Protein AF-Q3E715-F1 (afdb_monomer)

Secondary structure (DSSP, 8-state):
-HHHHHHHHHHHHHHHHHHHHHHHTTB-SSGGGS-GGGSPTTEEEEE-TTSBEEEEESB-TTSB-SSGGGB-GGGSPTTEEEEEETTTTSEEEEEE-

Foldseek 3Di:
DVVVVVVVVVVVVVVVVVVCCVVVQFAAPFQVSHDQVPDDALWGWGQDPVRGTDTDGAAEAFGAHPFLNSHDCPNEDPQWGWGQPVPVPRGIHIDHD

Mean predicted aligned error: 14.22 Å

Nearest PDB structures (foldseek):
  5o57-assembly1_A  TM=3.571E-01  e=4.316E-01  Homo sapiens
  2n8f-assembly1_A  TM=2.860E-01  e=1.520E+00  Hadronyche infensa

pLDDT: mean 79.02, std 11.96, range [44.28, 93.44]

Organism: Arabidopsis thaliana (NCBI:txid3702)

Solvent-accessible surface area (backbone atoms only — not comparable to full-atom values): 5394 Å² total; per-residue (Å²): 122,68,72,62,54,54,53,52,54,54,52,52,52,54,52,52,55,53,54,52,52,63,61,52,68,36,52,25,96,43,49,88,67,41,73,55,86,79,38,55,78,21,28,30,60,37,42,46,97,84,26,36,51,43,65,41,83,35,7,49,69,73,28,49,23,89,42,52,88,16,39,42,56,87,77,46,64,88,73,45,46,64,40,40,37,68,87,86,66,23,24,14,42,71,42,77,111

Structure (mmCIF, N/CA/C/O backbone):
data_AF-Q3E715-F1
#
_entry.id   AF-Q3E715-F1
#
loop_
_atom_site.group_PDB
_atom_site.id
_atom_site.type_symbol
_atom_site.label_atom_id
_atom_site.label_alt_id
_atom_site.label_comp_id
_atom_site.label_asym_id
_atom_site.label_entity_id
_atom_site.label_seq_id
_atom_site.pdbx_PDB_ins_code
_atom_site.Cartn_x
_atom_site.Cartn_y
_atom_site.Cartn_z
_atom_site.occupancy
_atom_site.B_iso_or_equiv
_atom_site.auth_seq_id
_atom_site.auth_comp_id
_atom_site.auth_asym_id
_atom_site.auth_atom_id
_atom_site.pdbx_PDB_model_num
ATOM 1 N N . MET A 1 1 ? -35.588 -24.770 38.369 1.00 57.25 1 MET A N 1
ATOM 2 C CA . MET A 1 1 ? -35.947 -23.781 37.325 1.00 57.25 1 MET A CA 1
ATOM 3 C C . MET A 1 1 ? -34.857 -22.723 37.146 1.00 57.25 1 MET A C 1
ATOM 5 O O . MET A 1 1 ? -34.665 -22.263 36.035 1.00 57.25 1 MET A O 1
ATOM 9 N N . GLU A 1 2 ? -34.081 -22.407 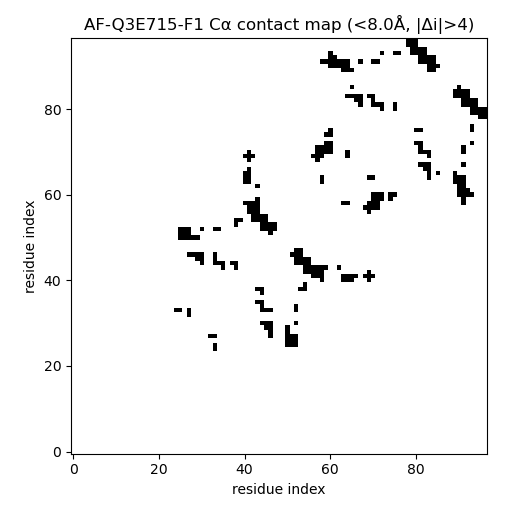38.190 1.00 60.91 2 GLU A N 1
ATOM 10 C CA . GLU A 1 2 ? -33.059 -21.341 38.180 1.00 60.91 2 GLU A CA 1
ATOM 11 C C . GLU A 1 2 ? -31.805 -21.626 37.326 1.00 60.91 2 GLU A C 1
ATOM 13 O O . GLU A 1 2 ? -31.221 -20.709 36.753 1.00 60.91 2 GLU A O 1
ATOM 18 N N . LYS A 1 3 ? -31.396 -22.897 37.181 1.00 61.28 3 LYS A N 1
ATOM 19 C CA . LYS A 1 3 ? -30.195 -23.259 36.397 1.00 61.28 3 LYS A CA 1
ATOM 20 C C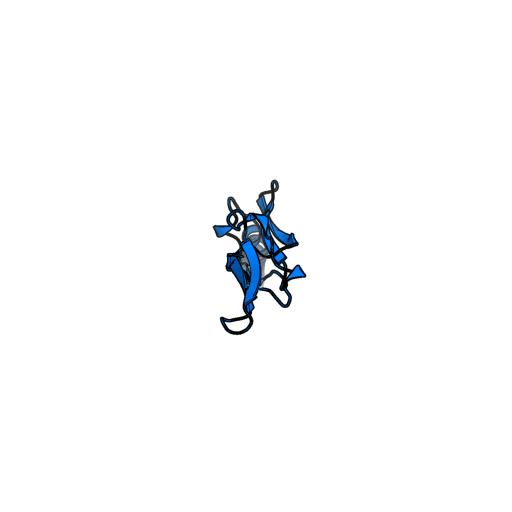 . LYS A 1 3 ? -30.330 -22.964 34.897 1.00 61.28 3 LYS A C 1
ATOM 22 O O . LYS A 1 3 ? -29.339 -22.623 34.261 1.00 61.28 3 LYS A O 1
ATOM 27 N N . VAL A 1 4 ? -31.536 -23.079 34.333 1.00 63.44 4 VAL A N 1
ATOM 28 C CA . VAL A 1 4 ? -31.766 -22.863 32.891 1.00 63.44 4 VAL A CA 1
ATOM 29 C C . VAL A 1 4 ? -31.736 -21.370 32.557 1.00 63.44 4 VAL A C 1
ATOM 31 O O . VAL A 1 4 ? -31.160 -20.979 31.544 1.00 63.44 4 VAL A O 1
ATOM 34 N N . THR A 1 5 ? -32.271 -20.524 33.441 1.00 63.22 5 THR A N 1
ATOM 35 C CA . THR A 1 5 ? -32.248 -19.066 33.276 1.00 63.22 5 THR A CA 1
ATOM 36 C C . THR A 1 5 ? -30.819 -18.527 33.272 1.00 63.22 5 THR A C 1
ATOM 38 O O . THR A 1 5 ? -30.486 -17.709 32.421 1.00 63.22 5 THR A O 1
ATOM 41 N N . SER A 1 6 ? -29.949 -19.031 34.156 1.00 69.31 6 SER A N 1
ATOM 42 C CA . SER A 1 6 ? -28.545 -18.597 34.237 1.00 69.31 6 SER A CA 1
ATOM 43 C C . SER A 1 6 ? -27.777 -18.800 32.921 1.00 69.31 6 SER A C 1
ATOM 45 O O . SER A 1 6 ? -27.076 -17.893 32.476 1.00 69.31 6 SER A O 1
ATOM 47 N N . ILE A 1 7 ? -27.972 -19.939 32.245 1.00 75.31 7 ILE A N 1
ATOM 48 C CA . ILE A 1 7 ? -27.318 -20.235 30.958 1.00 75.31 7 ILE A CA 1
ATOM 49 C C . ILE A 1 7 ? -27.786 -19.266 29.860 1.00 75.31 7 ILE A C 1
ATOM 51 O O . ILE A 1 7 ? -26.968 -18.780 29.079 1.00 75.31 7 ILE A O 1
ATOM 55 N N . PHE A 1 8 ? -29.080 -18.931 29.831 1.00 72.56 8 PHE A N 1
ATOM 56 C CA . PHE A 1 8 ? -29.639 -17.980 28.865 1.00 72.56 8 PHE A CA 1
ATOM 57 C C . PHE A 1 8 ? -29.033 -16.576 28.999 1.00 72.56 8 PHE A C 1
ATOM 59 O O . PHE A 1 8 ? -28.685 -15.966 27.989 1.00 72.56 8 PHE A O 1
ATOM 66 N N . PHE A 1 9 ? -28.851 -16.076 30.227 1.00 74.69 9 PHE A N 1
ATOM 67 C CA . PHE A 1 9 ? -28.228 -14.765 30.451 1.00 74.69 9 PHE A CA 1
ATOM 68 C C . PHE A 1 9 ? -26.773 -14.727 29.977 1.00 74.69 9 PHE A C 1
ATOM 70 O O . PHE A 1 9 ? -26.364 -13.763 29.333 1.00 74.69 9 PHE A O 1
ATOM 77 N N . VAL A 1 10 ? -25.999 -15.784 30.241 1.00 75.50 10 VAL A N 1
ATOM 78 C CA . VAL A 1 10 ? -24.599 -15.861 29.797 1.00 75.50 10 VAL A CA 1
ATOM 79 C C . VAL A 1 10 ? -24.510 -15.902 28.267 1.00 75.50 10 VAL A C 1
ATOM 81 O O . VAL A 1 10 ? -23.714 -15.168 27.685 1.00 75.50 10 VAL A O 1
ATOM 84 N N . LEU A 1 11 ? -25.366 -16.685 27.601 1.00 74.12 11 LEU A N 1
ATOM 85 C CA . LEU A 1 11 ? -25.436 -16.733 26.134 1.00 74.12 11 LEU A CA 1
ATOM 86 C C . LEU A 1 11 ? -25.810 -15.376 25.519 1.00 74.12 11 LEU A C 1
ATOM 88 O O . LEU A 1 11 ? -25.182 -14.954 24.548 1.00 74.12 11 LEU A O 1
ATOM 92 N N . LEU A 1 12 ? -26.785 -14.668 26.099 1.00 73.88 12 LEU A N 1
ATOM 93 C CA . LEU A 1 12 ? -27.186 -13.333 25.641 1.00 73.88 12 LEU A CA 1
ATOM 94 C C . LEU A 1 12 ? -26.059 -12.303 25.799 1.00 73.88 12 LEU A C 1
ATOM 96 O O . LEU A 1 12 ? -25.840 -11.492 24.896 1.00 73.88 12 LEU A O 1
ATOM 100 N N . LEU A 1 13 ? -25.306 -12.357 26.903 1.00 71.25 13 LEU A N 1
ATOM 101 C CA . LEU A 1 13 ? -24.150 -11.485 27.124 1.00 71.25 13 LEU A CA 1
ATOM 102 C C . LEU A 1 13 ? -23.039 -11.754 26.101 1.00 71.25 13 LEU A C 1
ATOM 104 O O . LEU A 1 13 ? -22.552 -10.814 25.474 1.00 71.25 13 LEU A O 1
ATOM 108 N N . ILE A 1 14 ? -22.694 -13.025 25.859 1.00 70.38 14 ILE A N 1
ATOM 109 C CA . ILE A 1 14 ? -21.681 -13.399 24.857 1.00 70.38 14 ILE A CA 1
ATOM 110 C C . ILE A 1 14 ? -22.114 -12.943 23.456 1.00 70.38 14 ILE A C 1
ATOM 112 O O . ILE A 1 14 ? -21.320 -12.336 22.735 1.00 70.38 14 ILE A O 1
ATOM 116 N N . SER A 1 15 ? -23.378 -13.166 23.080 1.00 64.75 15 SER A N 1
ATOM 117 C CA . SER A 1 15 ? -23.906 -12.739 21.778 1.00 64.75 15 SER A CA 1
ATOM 118 C C . SER A 1 15 ? -23.853 -11.218 21.600 1.00 64.75 15 SER A C 1
ATOM 120 O O . SER A 1 15 ? -23.498 -10.735 20.525 1.00 64.75 15 SER A O 1
ATOM 122 N N . SER A 1 16 ? -24.154 -10.453 22.653 1.00 60.69 16 SER A N 1
ATOM 123 C CA . SER A 1 16 ? -24.102 -8.985 22.623 1.00 60.69 16 SER A CA 1
ATOM 124 C C . SER A 1 16 ? -22.671 -8.471 22.430 1.00 60.69 16 SER A C 1
ATOM 126 O O . SER A 1 16 ? -22.441 -7.527 21.672 1.00 60.69 16 SER A O 1
ATOM 128 N N . CYS A 1 17 ? -21.686 -9.132 23.048 1.00 58.47 17 CYS A N 1
ATOM 129 C CA . CYS A 1 17 ? -20.272 -8.802 22.871 1.00 58.47 17 CYS A CA 1
ATOM 130 C C . CYS A 1 17 ? -19.762 -9.097 21.450 1.00 58.47 1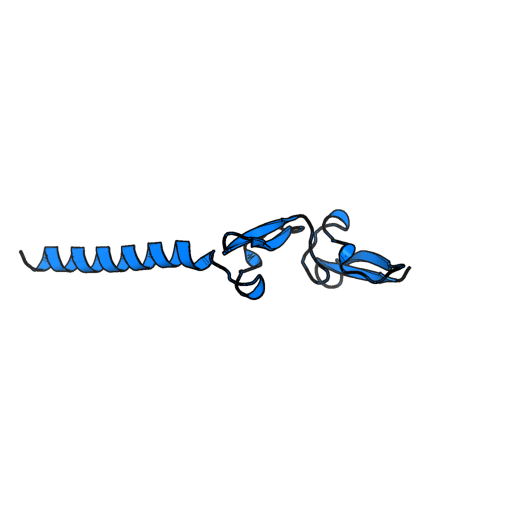7 CYS A C 1
ATOM 132 O O . CYS A 1 17 ? -18.934 -8.344 20.932 1.00 58.47 17 CYS A O 1
ATOM 134 N N . LEU A 1 18 ? -20.247 -10.167 20.808 1.00 58.47 18 LEU A N 1
ATOM 135 C CA . LEU A 1 18 ? -19.850 -10.523 19.441 1.00 58.47 18 LEU A CA 1
ATOM 136 C C . LEU A 1 18 ? -20.384 -9.520 18.406 1.00 58.47 18 LEU A C 1
ATOM 138 O O . LEU A 1 18 ? -19.634 -9.093 17.527 1.00 58.47 18 LEU A O 1
ATOM 142 N N . ILE A 1 19 ? -21.642 -9.085 18.541 1.00 56.31 19 ILE A N 1
ATOM 143 C CA . ILE A 1 19 ? -22.257 -8.124 17.610 1.00 56.31 19 ILE A CA 1
ATOM 144 C C . ILE A 1 19 ? -21.537 -6.771 17.677 1.00 56.31 19 ILE A C 1
ATOM 146 O O . ILE A 1 19 ? -21.180 -6.216 16.635 1.00 56.31 19 ILE A O 1
ATOM 150 N N . LEU A 1 20 ? -21.244 -6.272 18.885 1.00 48.78 20 LEU A N 1
ATOM 151 C CA . LEU A 1 20 ? -20.561 -4.987 19.058 1.00 48.78 20 LEU A CA 1
ATOM 152 C C . LEU A 1 20 ? -19.139 -5.003 18.476 1.00 48.78 20 LEU A C 1
ATOM 154 O O . LEU A 1 20 ? -18.715 -4.027 17.859 1.00 48.78 20 LEU A O 1
ATOM 158 N N . ARG A 1 21 ? -18.416 -6.124 18.622 1.00 49.84 21 ARG A N 1
ATOM 159 C CA . ARG A 1 21 ? -17.083 -6.291 18.023 1.00 49.84 21 ARG A CA 1
ATOM 160 C C . ARG A 1 21 ? -17.124 -6.238 16.499 1.00 49.84 21 ARG A C 1
ATOM 162 O O . ARG A 1 21 ? -16.263 -5.591 15.915 1.00 49.84 21 ARG A O 1
ATOM 169 N N . SER A 1 22 ? -18.135 -6.849 15.878 1.00 48.75 22 SER A N 1
ATOM 170 C CA . SER A 1 22 ? -18.262 -6.843 14.417 1.00 48.75 22 SER A CA 1
ATOM 171 C C . SER A 1 22 ? -18.548 -5.451 13.848 1.00 48.75 22 SER A C 1
ATOM 173 O O . SER A 1 22 ? -17.977 -5.095 12.829 1.00 48.75 22 SER A O 1
ATOM 175 N N . GLN A 1 23 ? -19.378 -4.634 14.510 1.00 44.28 23 GLN A N 1
ATOM 176 C CA . GLN A 1 23 ? -19.703 -3.287 14.020 1.00 44.28 23 GLN A CA 1
ATOM 177 C C . GLN A 1 23 ? -18.630 -2.251 14.372 1.00 44.28 23 GLN A C 1
ATOM 179 O O . GLN A 1 23 ? -18.407 -1.315 13.607 1.00 44.28 23 GLN A O 1
ATOM 184 N N . GLY A 1 24 ? -17.966 -2.408 15.522 1.00 49.91 24 GLY A N 1
ATOM 185 C CA . GLY A 1 24 ? -16.915 -1.498 15.973 1.00 49.91 24 GLY A CA 1
ATOM 186 C C . GLY A 1 24 ? -15.612 -1.631 15.186 1.00 49.91 24 GLY A C 1
ATOM 187 O O . GLY A 1 24 ? -14.968 -0.621 14.939 1.00 49.91 24 GLY A O 1
ATOM 188 N N . GL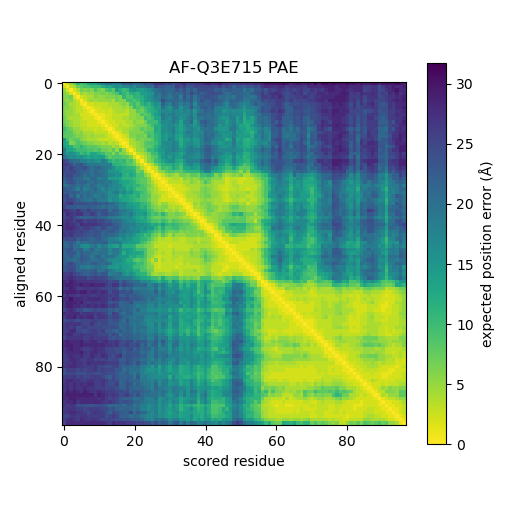N A 1 25 ? -15.247 -2.842 14.743 1.00 56.66 25 GLN A N 1
ATOM 189 C CA . GLN A 1 25 ? -13.985 -3.084 14.023 1.00 56.66 25 GLN A CA 1
ATOM 190 C C . GLN A 1 25 ? -13.890 -2.413 12.652 1.00 56.66 25 GLN A C 1
ATOM 192 O O . GLN A 1 25 ? -12.784 -2.236 12.152 1.00 56.66 25 GLN A O 1
ATOM 197 N N . PHE A 1 26 ? -15.015 -2.023 12.054 1.00 63.38 26 PHE A N 1
ATOM 198 C CA . PHE A 1 26 ? -14.999 -1.292 10.790 1.00 63.38 26 PHE A CA 1
ATOM 199 C C . PHE A 1 26 ? -15.174 0.206 10.975 1.00 63.38 26 PHE A C 1
ATOM 201 O O . PHE A 1 26 ? -15.068 0.915 9.983 1.00 63.38 26 PHE A O 1
ATOM 208 N N . ARG A 1 27 ? -15.444 0.704 12.194 1.00 75.62 27 ARG A N 1
ATOM 209 C CA . ARG A 1 27 ? -15.590 2.144 12.406 1.00 75.62 27 ARG A CA 1
ATOM 210 C C . ARG A 1 27 ? -14.238 2.819 12.602 1.00 75.62 27 ARG A C 1
ATOM 212 O O . ARG A 1 27 ? -13.472 2.403 13.460 1.00 75.62 27 ARG A O 1
ATOM 219 N N . CYS A 1 28 ? -13.976 3.879 11.848 1.00 82.56 28 CYS A N 1
ATOM 220 C CA . CYS A 1 28 ? -12.709 4.608 11.870 1.00 82.56 28 CYS A CA 1
ATOM 221 C C . CYS A 1 28 ? -12.927 6.120 11.928 1.00 82.56 28 CYS A C 1
ATOM 223 O O . C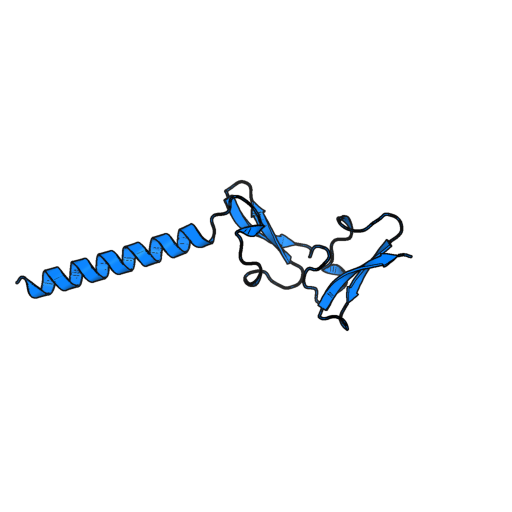YS A 1 28 ? -13.833 6.659 11.293 1.00 82.56 28 CYS A O 1
ATOM 225 N N . LYS A 1 29 ? -12.077 6.843 12.658 1.00 85.44 29 LYS A N 1
ATOM 226 C CA . LYS A 1 29 ? -11.965 8.304 12.531 1.00 85.44 29 LYS A CA 1
ATOM 227 C C . LYS A 1 29 ? -10.884 8.684 11.517 1.00 85.44 29 LYS A C 1
ATOM 229 O O . LYS A 1 29 ? -10.967 9.738 10.893 1.00 85.44 29 LYS A O 1
ATOM 234 N N . SER A 1 30 ? -9.886 7.823 11.354 1.00 83.50 30 SER A N 1
ATOM 235 C CA . SER A 1 30 ? -8.774 7.969 10.420 1.00 83.50 30 SER A CA 1
ATOM 236 C C . SER A 1 30 ? -8.334 6.614 9.865 1.00 83.50 30 SER A C 1
ATOM 238 O O . SER A 1 30 ? -8.618 5.569 10.447 1.00 83.50 30 SER A O 1
ATOM 240 N N . VAL A 1 31 ? -7.593 6.623 8.754 1.00 80.56 31 VAL A N 1
ATOM 241 C CA . VAL A 1 31 ? -7.052 5.400 8.132 1.00 80.56 31 VAL A CA 1
ATOM 242 C C . VAL A 1 31 ? -6.152 4.584 9.073 1.00 80.56 31 VAL A C 1
ATOM 244 O O . VAL A 1 31 ? -6.086 3.367 8.951 1.00 80.56 31 VAL A O 1
ATOM 247 N N . ALA A 1 32 ? -5.514 5.232 10.056 1.00 79.06 32 ALA A N 1
ATOM 248 C CA . ALA A 1 32 ? -4.621 4.590 11.021 1.00 79.06 32 ALA A CA 1
ATOM 249 C C . ALA A 1 32 ? -5.333 3.619 11.984 1.00 79.06 32 ALA A C 1
ATOM 251 O O . ALA A 1 32 ? -4.676 2.803 12.624 1.00 79.06 32 ALA A O 1
ATOM 252 N N . GLU A 1 33 ? -6.661 3.704 12.099 1.00 81.38 33 GLU A N 1
ATOM 253 C CA . GLU A 1 33 ? -7.471 2.784 12.911 1.00 81.38 33 GLU A CA 1
ATOM 254 C C . GLU A 1 33 ? -7.891 1.527 12.142 1.00 81.38 33 GLU A C 1
ATOM 256 O O . GLU A 1 33 ? -8.376 0.569 12.743 1.00 81.38 33 GLU A O 1
ATOM 261 N N . CYS A 1 34 ? -7.719 1.521 10.821 1.00 78.81 34 CYS A N 1
ATOM 262 C CA . CYS A 1 34 ? -8.132 0.417 9.977 1.00 78.81 34 CYS A CA 1
ATOM 263 C C . CYS A 1 34 ? -7.034 -0.644 9.851 1.00 78.81 34 CYS A C 1
ATOM 265 O O . CYS A 1 34 ? -5.860 -0.325 9.665 1.00 78.81 34 CYS A O 1
ATOM 267 N N . ASP A 1 35 ? -7.418 -1.922 9.888 1.00 79.88 35 ASP A N 1
ATOM 268 C CA . ASP A 1 35 ? -6.488 -3.018 9.604 1.00 79.88 35 ASP A CA 1
ATOM 269 C C . ASP A 1 35 ? -6.306 -3.165 8.085 1.00 79.88 35 ASP A C 1
ATOM 271 O O . ASP A 1 35 ? -7.229 -3.546 7.361 1.00 79.88 35 ASP A O 1
ATOM 275 N N . SER A 1 36 ? -5.101 -2.870 7.596 1.00 71.94 36 SER A N 1
ATOM 276 C CA . SER A 1 36 ? -4.753 -2.977 6.177 1.00 71.94 36 SER A CA 1
ATOM 277 C C . SER A 1 36 ? -4.702 -4.418 5.665 1.00 71.94 36 SER A C 1
ATOM 279 O O . SER A 1 36 ? -4.816 -4.631 4.460 1.00 71.94 36 SER A O 1
ATOM 281 N N . ARG A 1 37 ? -4.606 -5.424 6.551 1.00 72.31 37 ARG A N 1
ATOM 282 C CA . ARG A 1 37 ? -4.533 -6.849 6.171 1.00 72.31 37 ARG A CA 1
ATOM 283 C C . ARG A 1 37 ? -5.820 -7.376 5.541 1.00 72.31 37 ARG A C 1
ATOM 285 O O . ARG A 1 37 ? -5.807 -8.454 4.957 1.00 72.31 37 ARG A O 1
ATOM 292 N N . GLY A 1 38 ? -6.928 -6.644 5.676 1.00 72.00 38 GLY A N 1
ATOM 293 C CA . GLY A 1 38 ? -8.199 -6.982 5.035 1.00 72.00 38 GLY A CA 1
ATOM 294 C C . GLY A 1 38 ? -8.263 -6.631 3.545 1.00 72.00 38 GLY A C 1
ATOM 295 O O . GLY A 1 38 ? -9.155 -7.120 2.851 1.00 72.00 38 GLY A O 1
ATOM 296 N N . CYS A 1 39 ? -7.346 -5.797 3.050 1.00 75.75 39 CYS A N 1
ATOM 297 C CA . CYS A 1 39 ? -7.351 -5.340 1.667 1.00 75.75 39 CYS A CA 1
ATOM 298 C C . CYS A 1 39 ? -6.538 -6.255 0.753 1.00 75.75 39 CYS A C 1
ATOM 300 O O . CYS A 1 39 ? -5.575 -6.898 1.165 1.00 75.75 39 CYS A O 1
ATOM 302 N N . ARG A 1 40 ? -6.972 -6.347 -0.508 1.00 79.00 40 ARG A N 1
ATOM 303 C CA . ARG A 1 40 ? -6.265 -7.120 -1.533 1.00 79.00 40 ARG A CA 1
ATOM 304 C C . ARG A 1 40 ? -5.019 -6.364 -1.986 1.00 79.00 40 ARG A C 1
ATOM 306 O O . ARG A 1 40 ? -4.947 -5.143 -1.851 1.00 79.00 40 ARG A O 1
ATOM 313 N N . VAL A 1 41 ? -4.070 -7.083 -2.572 1.00 78.62 41 VAL A N 1
ATOM 314 C CA . VAL A 1 41 ? -2.921 -6.459 -3.235 1.00 78.62 41 VAL A CA 1
ATOM 315 C C . VAL A 1 41 ? -3.411 -5.493 -4.325 1.00 78.62 41 VAL A C 1
ATOM 317 O O . VAL A 1 41 ? -4.449 -5.737 -4.944 1.00 78.62 41 VAL A O 1
ATOM 320 N N . GLY A 1 42 ? -2.734 -4.349 -4.465 1.00 76.38 42 GLY A N 1
ATOM 321 C CA . GLY A 1 42 ? -3.162 -3.251 -5.342 1.00 76.38 42 GLY A CA 1
ATOM 322 C C . GLY A 1 42 ? -4.359 -2.448 -4.842 1.00 76.38 42 GLY A C 1
ATOM 323 O O . GLY A 1 42 ? -4.911 -1.613 -5.562 1.00 76.38 42 GLY A O 1
ATOM 324 N N . THR A 1 43 ? -4.757 -2.670 -3.591 1.00 80.44 43 THR A N 1
ATOM 325 C CA . THR A 1 43 ? -5.708 -1.816 -2.887 1.00 80.44 43 THR A CA 1
ATOM 326 C C . THR A 1 43 ? -5.115 -1.344 -1.571 1.00 80.44 43 THR A C 1
ATOM 328 O O . THR A 1 43 ? -4.265 -2.011 -0.979 1.00 80.44 43 THR A O 1
ATOM 331 N N . HIS A 1 44 ? -5.581 -0.201 -1.088 1.00 79.62 44 HIS A N 1
ATOM 332 C CA . HIS A 1 44 ? -5.203 0.327 0.213 1.00 79.62 44 HIS A CA 1
ATOM 333 C C . HIS A 1 44 ? -6.424 0.569 1.072 1.00 79.62 44 HIS A C 1
ATOM 335 O O . HIS A 1 44 ? -7.523 0.826 0.578 1.00 79.62 44 HIS A O 1
ATOM 341 N N . VAL A 1 45 ? -6.228 0.477 2.382 1.00 83.81 45 VAL A N 1
ATOM 342 C CA . VAL A 1 45 ? -7.303 0.764 3.315 1.00 83.81 45 VAL A CA 1
ATOM 343 C C . VAL A 1 45 ? -7.545 2.267 3.365 1.00 83.81 45 VAL A C 1
ATOM 345 O O . VAL A 1 45 ? -6.605 3.056 3.418 1.00 83.81 45 VAL A O 1
ATOM 348 N N . ILE A 1 46 ? -8.811 2.657 3.341 1.00 84.62 46 ILE A N 1
ATOM 349 C CA . ILE A 1 46 ? -9.266 4.029 3.522 1.00 84.62 46 ILE A CA 1
ATOM 350 C C . ILE A 1 46 ? -10.329 4.061 4.609 1.00 84.62 46 ILE A C 1
ATOM 352 O O . ILE A 1 46 ? -11.089 3.109 4.794 1.00 84.62 46 ILE A O 1
ATOM 356 N N . CYS A 1 47 ? -10.401 5.190 5.303 1.00 86.31 47 CYS A N 1
ATOM 357 C CA . CYS A 1 47 ? -11.540 5.510 6.143 1.00 86.31 47 CYS A CA 1
ATOM 358 C C . CYS A 1 47 ? -12.475 6.422 5.351 1.00 86.31 47 CYS A C 1
ATOM 360 O O . CYS A 1 47 ? -12.103 7.554 5.046 1.00 86.31 47 CYS A O 1
ATOM 362 N N . ASN A 1 48 ? -13.647 5.921 4.961 1.00 84.56 48 ASN A N 1
ATOM 363 C CA . ASN A 1 48 ? -14.584 6.712 4.164 1.00 84.56 48 ASN A CA 1
ATOM 364 C C . ASN A 1 48 ? -15.354 7.741 5.019 1.00 84.56 48 ASN A C 1
ATOM 366 O O . ASN A 1 48 ? -15.272 7.749 6.247 1.00 84.56 48 ASN A O 1
ATOM 370 N N . GLU A 1 49 ? -16.156 8.587 4.369 1.00 85.12 49 GLU A N 1
ATOM 371 C CA . GLU A 1 49 ? -16.956 9.636 5.028 1.00 85.12 49 GLU A CA 1
ATOM 372 C C . GLU A 1 49 ? -18.009 9.091 6.008 1.00 85.12 49 GLU A C 1
ATOM 374 O O . GLU A 1 49 ? -18.448 9.792 6.916 1.00 85.12 49 GLU A O 1
ATOM 379 N N . HIS A 1 50 ? -18.392 7.820 5.867 1.00 86.44 50 HIS A N 1
ATOM 380 C CA . HIS A 1 50 ? -19.287 7.133 6.798 1.00 86.44 50 HIS A CA 1
ATOM 381 C C . HIS A 1 50 ? -18.551 6.537 8.001 1.00 86.44 50 HIS A C 1
ATOM 383 O O . HIS A 1 50 ? -19.161 5.788 8.769 1.00 86.44 50 HIS A O 1
ATOM 389 N N . HIS A 1 51 ? -17.268 6.871 8.178 1.00 85.75 51 HIS A N 1
ATOM 390 C CA . HIS A 1 51 ? -16.399 6.314 9.204 1.00 85.75 51 HIS A CA 1
ATOM 391 C C . HIS A 1 51 ? -16.271 4.802 9.077 1.00 85.75 51 HIS A C 1
ATOM 393 O O . HIS A 1 51 ? -16.289 4.120 10.089 1.00 85.75 51 HIS A O 1
ATOM 399 N N . ILE A 1 52 ? -16.195 4.268 7.856 1.00 85.62 52 ILE A N 1
ATOM 400 C CA . ILE A 1 52 ? -16.066 2.832 7.595 1.00 85.62 52 ILE A CA 1
ATOM 401 C C . ILE A 1 52 ? -14.724 2.546 6.918 1.00 85.62 52 ILE A C 1
ATOM 403 O O . ILE A 1 52 ? -14.397 3.148 5.892 1.00 85.62 52 ILE A O 1
ATOM 407 N N . CYS A 1 53 ? -13.973 1.596 7.475 1.00 83.12 53 CYS A N 1
ATOM 408 C CA . CYS A 1 53 ? -12.778 1.031 6.862 1.00 83.12 53 CYS A CA 1
ATOM 409 C C . CYS A 1 53 ? -13.166 0.229 5.618 1.00 83.12 53 CYS A C 1
ATOM 411 O O . CYS A 1 53 ? -13.856 -0.787 5.717 1.00 83.12 53 CYS A O 1
ATOM 413 N N . THR A 1 54 ? -12.714 0.672 4.451 1.00 86.19 54 THR A N 1
ATOM 414 C CA . THR A 1 54 ? -12.915 -0.016 3.170 1.00 86.19 54 THR A CA 1
ATOM 415 C C . THR A 1 54 ? -11.613 -0.034 2.376 1.00 86.19 54 THR A C 1
ATOM 417 O O . THR A 1 54 ? -10.653 0.632 2.749 1.00 86.19 54 THR A O 1
ATOM 420 N N . CYS A 1 55 ? -11.565 -0.794 1.287 1.00 83.50 55 CYS A N 1
ATOM 421 C CA . CYS A 1 55 ? -10.411 -0.846 0.396 1.00 83.50 55 CYS A CA 1
ATOM 422 C C . CYS A 1 55 ? -10.671 0.014 -0.843 1.00 83.50 55 CYS A C 1
ATOM 424 O O . CYS A 1 55 ? -11.711 -0.134 -1.487 1.00 83.50 55 CYS A O 1
ATOM 426 N N . ALA A 1 56 ? -9.742 0.909 -1.165 1.00 82.06 56 ALA A N 1
ATOM 427 C CA . ALA A 1 56 ? -9.731 1.697 -2.391 1.00 82.06 56 ALA A CA 1
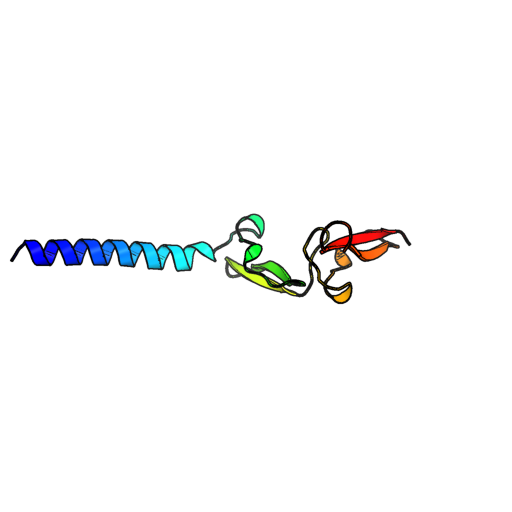ATOM 428 C C . ALA A 1 56 ? -8.677 1.160 -3.363 1.00 82.06 56 ALA A C 1
ATOM 430 O O . ALA A 1 56 ? -7.693 0.554 -2.946 1.00 82.06 56 ALA A O 1
ATOM 431 N N . HIS A 1 57 ? -8.892 1.376 -4.659 1.00 82.69 57 HIS A N 1
ATOM 432 C CA . HIS A 1 57 ? -7.940 0.982 -5.696 1.00 82.69 57 HIS A CA 1
ATOM 433 C C . HIS A 1 57 ? -6.665 1.827 -5.653 1.00 82.69 57 HIS A C 1
ATOM 435 O O . HIS A 1 57 ? -6.705 3.001 -5.284 1.00 82.69 57 HIS A O 1
ATOM 441 N N . GLY A 1 58 ? -5.557 1.214 -6.071 1.00 81.75 58 GLY A N 1
ATOM 442 C CA . GLY A 1 58 ? -4.227 1.801 -6.008 1.00 81.75 58 GLY A CA 1
ATOM 443 C C . GLY A 1 58 ? -3.590 1.543 -4.651 1.00 81.75 58 GLY A C 1
ATOM 444 O O . GLY A 1 58 ? -4.261 1.518 -3.626 1.00 81.75 58 GLY A O 1
ATOM 445 N N . SER A 1 59 ? -2.292 1.322 -4.629 1.00 85.88 59 SER A N 1
ATOM 446 C CA . SER A 1 59 ? -1.496 1.115 -3.435 1.00 85.88 59 SER A CA 1
ATOM 447 C C . SER A 1 59 ? -0.588 2.333 -3.271 1.00 85.88 59 SER A C 1
ATOM 449 O O . SER A 1 59 ? 0.121 2.696 -4.218 1.00 85.88 59 SER A O 1
ATOM 451 N N . PRO A 1 60 ? -0.639 3.029 -2.122 1.00 86.69 60 PRO A N 1
ATOM 452 C CA . PRO A 1 60 ? 0.195 4.191 -1.878 1.00 86.69 60 PRO A CA 1
ATOM 453 C C 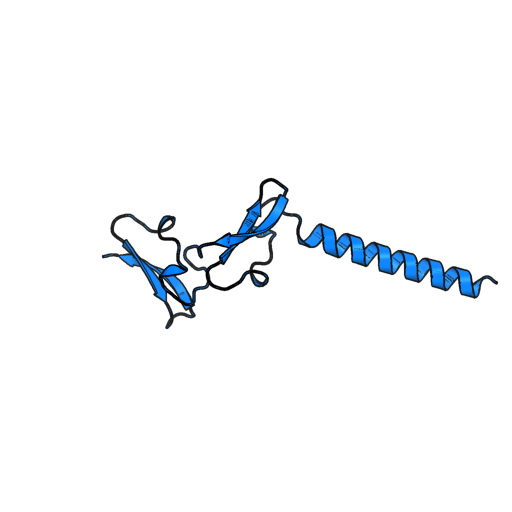. PRO A 1 60 ? 1.662 3.771 -1.798 1.00 86.69 60 PRO A C 1
ATOM 455 O O . PRO A 1 60 ? 1.994 2.598 -1.630 1.00 86.69 60 PRO A O 1
ATOM 458 N N . ILE A 1 61 ? 2.558 4.749 -1.857 1.00 87.81 61 ILE A N 1
ATOM 459 C CA . ILE A 1 61 ? 3.998 4.514 -1.719 1.00 87.81 61 ILE A CA 1
ATOM 460 C C . ILE A 1 61 ? 4.303 3.855 -0.364 1.00 87.81 61 ILE A C 1
ATOM 462 O O . ILE A 1 61 ? 3.868 4.329 0.685 1.00 87.81 61 ILE A O 1
ATOM 466 N N . GLY A 1 62 ? 5.029 2.735 -0.402 1.00 84.88 62 GLY A N 1
ATOM 467 C CA . GLY A 1 62 ? 5.282 1.831 0.724 1.00 84.88 62 GLY A CA 1
ATOM 468 C C . GLY A 1 62 ? 4.216 0.743 0.936 1.00 84.88 62 GLY A C 1
ATOM 469 O O . GLY A 1 62 ? 4.427 -0.153 1.752 1.00 84.88 62 GLY A O 1
ATOM 470 N N . GLY A 1 63 ? 3.087 0.794 0.225 1.00 84.50 63 GLY A N 1
ATOM 471 C CA . GLY A 1 63 ? 2.038 -0.227 0.245 1.00 84.50 63 GLY A CA 1
ATOM 472 C C . GLY A 1 63 ? 2.359 -1.425 -0.650 1.00 84.50 63 GLY A C 1
ATOM 473 O O . GLY A 1 63 ? 3.208 -1.334 -1.532 1.00 84.50 63 GLY A O 1
ATOM 474 N N . GLN A 1 64 ? 1.682 -2.556 -0.431 1.00 84.62 64 GLN A N 1
ATOM 475 C CA . GLN A 1 64 ? 1.914 -3.788 -1.196 1.00 84.62 64 GLN A CA 1
ATOM 476 C C . GLN A 1 64 ? 1.380 -3.715 -2.635 1.00 84.62 64 GLN A C 1
ATOM 478 O O . GLN A 1 64 ? 0.320 -3.136 -2.874 1.00 84.62 64 GLN A O 1
ATOM 483 N N . CYS A 1 65 ? 2.074 -4.354 -3.573 1.00 86.62 65 CYS A N 1
ATOM 484 C CA . CYS A 1 65 ? 1.728 -4.433 -4.995 1.00 86.62 65 CYS A CA 1
ATOM 485 C C . CYS A 1 65 ? 2.140 -5.785 -5.591 1.00 86.62 65 CYS A C 1
ATOM 487 O O . CYS A 1 65 ? 3.116 -6.382 -5.148 1.00 86.62 65 CYS A O 1
ATOM 489 N N . ASP A 1 66 ? 1.438 -6.255 -6.619 1.00 87.69 66 ASP A N 1
ATOM 490 C CA . ASP A 1 66 ? 1.862 -7.406 -7.424 1.00 87.69 66 ASP A CA 1
ATOM 491 C C . ASP A 1 66 ? 2.467 -6.922 -8.754 1.00 87.69 66 ASP A C 1
ATOM 493 O O . ASP A 1 66 ? 3.429 -7.513 -9.268 1.00 87.69 66 ASP A O 1
ATOM 497 N N . GLY A 1 67 ? 1.948 -5.813 -9.288 1.00 87.50 67 GLY A N 1
ATOM 498 C CA . GLY A 1 67 ? 2.408 -5.142 -10.506 1.00 87.50 67 GLY A CA 1
ATOM 499 C C . GLY A 1 67 ? 2.614 -3.636 -10.328 1.00 87.50 67 GLY A C 1
ATOM 500 O O . GLY A 1 67 ? 2.336 -3.068 -9.278 1.00 87.50 67 GLY A O 1
ATOM 501 N N . VAL A 1 68 ? 3.131 -2.963 -11.359 1.00 87.12 68 VAL A N 1
ATOM 502 C CA . VAL A 1 68 ? 3.303 -1.495 -11.333 1.00 87.12 68 VAL A CA 1
ATOM 503 C C . VAL A 1 68 ? 1.962 -0.771 -11.471 1.00 87.12 68 VAL A C 1
ATOM 505 O O . VAL A 1 68 ? 1.784 0.315 -10.931 1.00 87.12 68 VAL A O 1
ATOM 508 N N . GLU A 1 69 ? 1.004 -1.404 -12.149 1.00 87.69 69 GLU A N 1
ATOM 509 C CA . GLU A 1 69 ? -0.377 -0.952 -12.321 1.00 87.69 69 GLU A CA 1
ATOM 510 C C . GLU A 1 69 ? -1.149 -0.821 -11.002 1.00 87.69 69 GLU A C 1
ATOM 512 O O . GLU A 1 69 ? -2.127 -0.081 -10.928 1.00 87.69 69 GLU A O 1
ATOM 517 N N . ASP A 1 70 ? -0.683 -1.510 -9.962 1.00 86.12 70 ASP A N 1
ATOM 518 C CA . ASP A 1 70 ? -1.241 -1.447 -8.620 1.00 86.12 70 ASP A CA 1
ATOM 519 C C . ASP A 1 70 ? -0.816 -0.183 -7.870 1.00 86.12 70 ASP A C 1
ATOM 521 O O . ASP A 1 70 ? -1.420 0.135 -6.853 1.00 86.12 70 ASP A O 1
ATOM 525 N N . CYS A 1 71 ? 0.228 0.523 -8.310 1.00 88.25 71 CYS A N 1
ATOM 526 C CA . CYS A 1 71 ? 0.846 1.612 -7.560 1.00 88.25 71 CYS A CA 1
ATOM 527 C C . CYS A 1 71 ? 0.302 2.986 -7.951 1.00 88.25 71 CYS A C 1
ATOM 529 O O . CYS A 1 71 ? 0.217 3.328 -9.130 1.00 88.25 71 CYS A O 1
ATOM 531 N N . ASP A 1 72 ? 0.010 3.817 -6.950 1.00 87.19 72 ASP A N 1
ATOM 532 C CA . ASP A 1 72 ? -0.394 5.205 -7.173 1.00 87.19 72 ASP A CA 1
ATOM 533 C C . ASP A 1 72 ? 0.829 6.137 -7.262 1.00 87.19 72 ASP A C 1
ATOM 535 O O . ASP A 1 72 ? 1.587 6.302 -6.304 1.00 87.19 72 ASP A O 1
ATOM 539 N N . LEU A 1 73 ? 1.000 6.785 -8.420 1.00 85.88 73 LEU A N 1
ATOM 540 C CA . LEU A 1 73 ? 2.065 7.758 -8.693 1.00 85.88 73 LEU A CA 1
ATOM 541 C C . LEU A 1 73 ? 1.865 9.090 -7.954 1.00 85.88 73 LEU A C 1
ATOM 543 O O . LEU A 1 73 ? 2.821 9.848 -7.799 1.00 85.88 73 LEU A O 1
ATOM 547 N N . SER A 1 74 ? 0.656 9.386 -7.472 1.00 85.56 74 SER A N 1
ATOM 548 C CA . SER A 1 74 ? 0.305 10.681 -6.868 1.00 85.56 74 SER A CA 1
ATOM 549 C C . SER A 1 74 ? 1.136 11.020 -5.624 1.00 85.56 74 SER A C 1
ATOM 551 O O . SER A 1 74 ? 1.276 12.191 -5.276 1.00 85.56 74 SER A O 1
ATOM 553 N N . GLY A 1 75 ? 1.703 10.008 -4.956 1.00 84.12 75 GLY A N 1
ATOM 554 C CA . GLY A 1 75 ? 2.594 10.182 -3.805 1.00 84.12 75 GLY A CA 1
ATOM 555 C C . GLY A 1 75 ? 4.061 10.452 -4.158 1.00 84.12 75 GLY A C 1
ATOM 556 O O . GLY A 1 75 ? 4.864 10.680 -3.254 1.00 84.12 75 GLY A O 1
ATOM 557 N N . CYS A 1 76 ? 4.432 10.409 -5.439 1.00 88.75 76 CYS A N 1
ATOM 558 C CA . CYS A 1 76 ? 5.814 10.539 -5.873 1.00 88.75 76 CYS A CA 1
ATOM 559 C C . CYS A 1 76 ? 6.211 11.983 -6.230 1.00 88.75 76 CYS A C 1
ATOM 561 O O . CYS A 1 76 ? 5.377 12.781 -6.663 1.00 88.75 76 CYS A O 1
ATOM 563 N N . PRO A 1 77 ? 7.502 12.343 -6.080 1.00 91.88 77 PRO A N 1
ATOM 564 C CA . PRO A 1 77 ? 8.005 13.644 -6.507 1.00 91.88 77 PRO A CA 1
ATOM 565 C C . PRO A 1 77 ? 7.879 13.845 -8.031 1.00 91.88 77 PRO A C 1
ATOM 567 O O . PRO A 1 77 ? 7.842 12.877 -8.794 1.00 91.88 77 PRO A O 1
ATOM 570 N N . PRO A 1 78 ? 7.857 15.098 -8.519 1.00 90.44 78 PRO A N 1
ATOM 571 C CA . PRO A 1 78 ? 7.866 15.366 -9.955 1.00 90.44 78 PRO A CA 1
ATOM 572 C C . PRO A 1 78 ? 9.113 14.759 -10.621 1.00 90.44 78 PRO A C 1
ATOM 574 O O . PRO A 1 78 ? 10.184 14.722 -10.018 1.00 90.44 78 PRO A O 1
ATOM 577 N N . ASN A 1 79 ? 8.979 14.316 -11.876 1.00 91.62 79 ASN A N 1
ATOM 578 C CA . ASN A 1 79 ? 10.020 13.607 -12.643 1.00 91.62 79 ASN A CA 1
ATOM 579 C C . ASN A 1 79 ? 10.453 12.257 -12.046 1.00 91.62 79 ASN A C 1
ATOM 581 O O . ASN A 1 79 ? 11.612 11.862 -12.154 1.00 91.62 79 ASN A O 1
ATOM 585 N N . SER A 1 80 ? 9.524 11.537 -11.428 1.00 93.00 80 SER A N 1
ATOM 586 C CA . SER A 1 80 ? 9.739 10.154 -11.011 1.00 93.00 80 SER A CA 1
ATOM 587 C C . SER A 1 80 ? 8.654 9.248 -11.582 1.00 93.00 80 SER A C 1
ATOM 589 O O . SER A 1 80 ? 7.625 9.721 -12.073 1.00 93.00 80 SER A O 1
ATOM 591 N N . HIS A 1 81 ? 8.904 7.946 -11.543 1.00 92.12 81 HIS A N 1
ATOM 592 C CA . HIS A 1 81 ? 7.936 6.91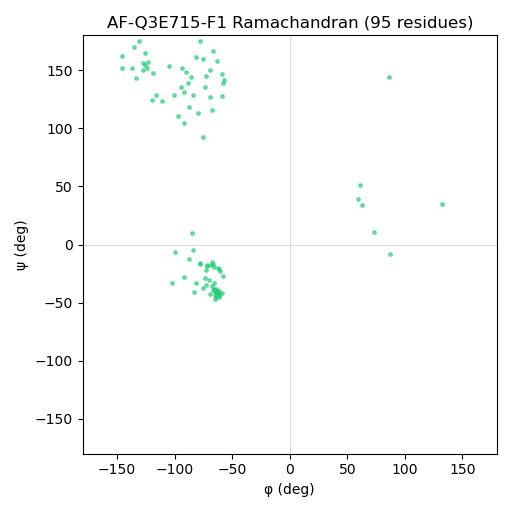0 -11.874 1.00 92.12 81 HIS A CA 1
ATOM 593 C C . HIS A 1 81 ? 7.769 5.960 -10.687 1.00 92.12 81 HIS A C 1
ATOM 595 O O . HIS A 1 81 ? 8.649 5.847 -9.831 1.00 92.12 81 HIS A O 1
ATOM 601 N N . VAL A 1 82 ? 6.630 5.274 -10.632 1.00 92.38 82 VAL A N 1
ATOM 602 C CA . VAL A 1 82 ? 6.416 4.194 -9.667 1.00 92.38 82 VAL A CA 1
ATOM 603 C C . VAL A 1 82 ? 6.951 2.888 -10.221 1.00 92.38 82 VAL A C 1
ATOM 605 O O . VAL A 1 82 ? 6.825 2.604 -11.412 1.00 92.38 82 VAL A O 1
ATOM 608 N N . ILE A 1 83 ? 7.505 2.074 -9.333 1.00 93.38 83 ILE A N 1
ATOM 609 C CA . ILE A 1 83 ? 7.743 0.656 -9.575 1.00 93.38 83 ILE A CA 1
ATOM 610 C C . ILE A 1 83 ? 7.132 -0.151 -8.434 1.00 93.38 83 ILE A C 1
ATOM 612 O O . ILE A 1 83 ? 6.996 0.338 -7.310 1.00 93.38 83 ILE A O 1
ATOM 616 N N . CYS A 1 84 ? 6.826 -1.410 -8.720 1.00 91.31 84 CYS A N 1
ATOM 617 C CA . CYS A 1 84 ? 6.595 -2.399 -7.683 1.00 91.31 84 CYS A CA 1
ATOM 618 C C . CYS A 1 84 ? 7.918 -3.108 -7.373 1.00 91.31 84 CYS A C 1
ATOM 620 O O . CYS A 1 84 ? 8.393 -3.918 -8.175 1.00 91.31 84 CYS A O 1
ATOM 622 N N . ASP A 1 85 ? 8.545 -2.777 -6.241 1.00 91.62 85 ASP A N 1
ATOM 623 C CA . ASP A 1 85 ? 9.823 -3.363 -5.842 1.00 91.62 85 ASP A CA 1
ATOM 624 C C . ASP A 1 85 ? 9.627 -4.794 -5.335 1.00 91.62 85 ASP A C 1
ATOM 626 O O . ASP A 1 85 ? 9.381 -5.055 -4.155 1.00 91.62 85 ASP A O 1
ATOM 630 N N . ARG A 1 86 ? 9.767 -5.746 -6.258 1.00 86.56 86 ARG A N 1
ATOM 631 C CA . ARG A 1 86 ? 9.678 -7.178 -5.959 1.00 86.56 86 ARG A CA 1
ATOM 632 C C . ARG A 1 86 ? 10.875 -7.724 -5.186 1.00 86.56 86 ARG A C 1
ATOM 634 O O . ARG A 1 86 ? 10.775 -8.796 -4.599 1.00 86.56 86 ARG A O 1
ATOM 641 N N . ILE A 1 87 ? 12.004 -7.017 -5.186 1.00 86.00 87 ILE A N 1
ATOM 642 C CA . ILE A 1 87 ? 13.218 -7.446 -4.483 1.00 86.00 87 ILE A CA 1
ATOM 643 C C . ILE A 1 87 ? 13.122 -7.036 -3.011 1.00 86.00 87 ILE A C 1
ATOM 645 O O . ILE A 1 87 ? 13.466 -7.823 -2.130 1.00 86.00 87 ILE A O 1
ATOM 649 N N . GLY A 1 88 ? 12.612 -5.832 -2.744 1.00 80.69 88 GLY A N 1
ATOM 650 C CA . GLY A 1 88 ? 12.413 -5.304 -1.397 1.00 80.69 88 GLY A CA 1
ATOM 651 C C . GLY A 1 88 ? 11.251 -5.940 -0.630 1.00 80.69 88 GLY A C 1
ATOM 652 O O . GLY A 1 88 ? 11.248 -5.910 0.600 1.00 80.69 88 GLY A O 1
ATOM 653 N N . GLY A 1 89 ? 10.279 -6.538 -1.323 1.00 85.31 89 GLY A N 1
ATOM 654 C CA . GLY A 1 89 ? 9.145 -7.215 -0.685 1.00 85.31 89 GLY A CA 1
ATOM 655 C C . GLY A 1 89 ? 7.779 -6.847 -1.250 1.00 85.31 89 GLY A C 1
ATOM 656 O O . GLY A 1 89 ? 6.813 -6.808 -0.490 1.00 85.31 89 GLY A O 1
ATOM 657 N N . ASN A 1 90 ? 7.693 -6.595 -2.559 1.00 88.81 90 ASN A N 1
ATOM 658 C CA . ASN A 1 90 ? 6.456 -6.295 -3.276 1.00 88.81 90 ASN A CA 1
ATOM 659 C C . ASN A 1 90 ? 5.777 -5.020 -2.761 1.00 88.81 90 ASN A C 1
ATOM 661 O O . ASN A 1 90 ? 4.594 -5.042 -2.430 1.00 88.81 90 ASN A O 1
ATOM 665 N N . PHE A 1 91 ? 6.525 -3.917 -2.663 1.00 89.75 91 PHE A N 1
ATOM 666 C CA . PHE A 1 91 ? 5.971 -2.616 -2.278 1.00 89.75 91 PHE A CA 1
ATOM 667 C C . PHE A 1 91 ? 6.135 -1.549 -3.362 1.00 89.75 91 PHE A C 1
ATOM 669 O O . PHE A 1 91 ? 7.115 -1.533 -4.109 1.00 89.75 91 PHE A O 1
ATOM 676 N N . CYS A 1 92 ? 5.175 -0.631 -3.432 1.00 90.31 92 CYS A N 1
ATOM 677 C CA . CYS A 1 92 ? 5.225 0.510 -4.333 1.00 90.31 92 CYS A CA 1
ATOM 678 C C . CYS A 1 92 ? 6.311 1.485 -3.890 1.00 90.31 92 CYS A C 1
ATOM 680 O O . CYS A 1 92 ? 6.322 1.932 -2.743 1.00 90.31 92 CYS A O 1
ATOM 682 N N . THR A 1 93 ? 7.210 1.853 -4.796 1.00 92.81 93 THR A N 1
ATOM 683 C CA . THR A 1 93 ? 8.268 2.830 -4.523 1.00 92.81 93 THR A CA 1
ATOM 684 C C . THR A 1 93 ? 8.438 3.800 -5.684 1.00 92.81 93 THR A C 1
ATOM 686 O O . THR A 1 93 ? 8.146 3.469 -6.834 1.00 92.81 93 THR A O 1
ATOM 689 N N . CYS A 1 94 ? 8.898 5.008 -5.371 1.00 93.44 94 CYS A N 1
ATOM 690 C CA . CYS A 1 94 ? 9.185 6.044 -6.354 1.00 93.44 94 CYS A CA 1
ATOM 691 C C . CYS A 1 94 ? 10.647 5.959 -6.780 1.00 93.44 94 CYS A C 1
ATOM 693 O O . CYS A 1 94 ? 11.544 5.962 -5.935 1.00 93.44 94 CYS A O 1
ATOM 695 N N . VAL A 1 95 ? 10.891 5.964 -8.085 1.00 92.56 95 VAL A N 1
ATOM 696 C CA . VAL A 1 95 ? 12.234 5.987 -8.663 1.00 92.56 95 VAL A CA 1
ATOM 697 C C . VAL A 1 95 ? 12.381 7.253 -9.507 1.00 92.56 9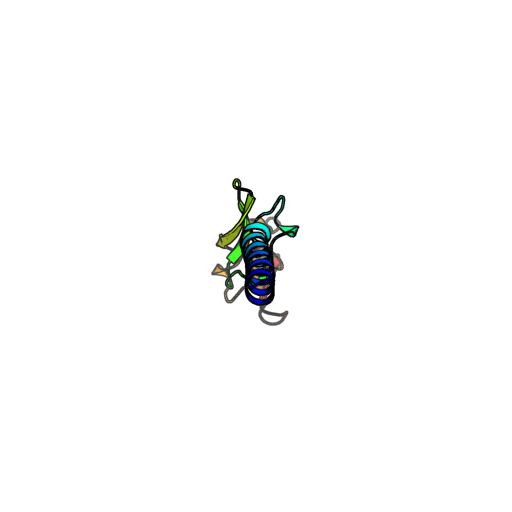5 VAL A C 1
ATOM 699 O O . VAL A 1 95 ? 11.551 7.493 -10.387 1.00 92.56 95 VAL A O 1
ATOM 702 N N . PRO A 1 96 ? 13.392 8.100 -9.242 1.00 91.75 96 PRO A N 1
ATOM 703 C CA . PRO A 1 96 ? 13.701 9.239 -10.102 1.00 91.75 96 PRO A CA 1
ATOM 704 C C . PRO A 1 96 ? 13.997 8.776 -11.533 1.00 91.75 96 PRO A C 1
ATOM 706 O O . PRO A 1 96 ? 14.669 7.759 -11.714 1.00 91.75 96 PRO A O 1
ATOM 709 N N . ASN A 1 97 ? 13.497 9.513 -12.528 1.00 84.31 97 ASN A N 1
ATOM 710 C CA . ASN A 1 97 ? 13.856 9.286 -13.933 1.00 84.31 97 ASN A CA 1
ATOM 711 C C . ASN A 1 97 ? 15.317 9.640 -14.227 1.00 84.31 97 ASN A C 1
ATOM 713 O O . ASN A 1 97 ? 15.840 10.585 -13.592 1.00 84.31 97 ASN A O 1
#

Radius of gyration: 20.98 Å; Cα contacts (8 Å, |Δi|>4): 167; chains: 1; bounding box: 50×39×52 Å

Sequence (97 aa):
MEKVTSIFFVLLLISSCLILRSQGQFRCKSVAECDSRGCRVGTHVICNEHHICTCAHGSPIGGQCDGVEDCDLSGCPPNSHVICDRIGGNFCTCVPN